Protein AF-A0A920WA97-F1 (afdb_monomer_lite)

Secondary structure (DSSP, 8-state):
-GGGGHHHHHHHTT--TTPPP---------S-S---PPP---GGGT--SSSTT-------TTS-GGGGSS--------SS-HHHHHHHHS-TTGGGGG-SSEEEEEESSSS---TT-EEEEEEEETTEEEEEEEE---

Structure (mmCIF, N/CA/C/O backbone):
data_AF-A0A920WA97-F1
#
_entry.id   AF-A0A920WA97-F1
#
loop_
_atom_site.group_PDB
_atom_site.id
_atom_site.type_symbol
_atom_site.label_atom_id
_atom_site.label_alt_id
_atom_site.label_comp_id
_atom_site.label_asym_id
_atom_site.label_entity_id
_atom_site.label_seq_id
_atom_site.pdbx_PDB_ins_code
_atom_site.Cartn_x
_atom_site.Cartn_y
_atom_site.Cartn_z
_atom_site.occupancy
_atom_site.B_iso_or_equiv
_atom_site.auth_seq_id
_atom_site.auth_comp_id
_atom_site.auth_asym_id
_atom_site.auth_atom_id
_atom_site.pdbx_PDB_model_num
ATOM 1 N N . MET A 1 1 ? 14.927 -10.179 -14.566 1.00 62.38 1 MET A N 1
ATOM 2 C CA . MET A 1 1 ? 15.121 -9.323 -15.757 1.00 62.38 1 MET A CA 1
ATOM 3 C C . MET A 1 1 ? 13.946 -9.607 -16.685 1.00 62.38 1 MET A C 1
ATOM 5 O O . MET A 1 1 ? 13.778 -10.762 -17.046 1.00 62.38 1 MET A O 1
ATOM 9 N N . HIS A 1 2 ? 13.065 -8.632 -16.932 1.00 76.12 2 HIS A N 1
ATOM 10 C CA . HIS A 1 2 ? 11.736 -8.883 -17.517 1.00 76.12 2 HIS A CA 1
ATOM 11 C C . HIS A 1 2 ? 11.738 -9.040 -19.048 1.00 76.12 2 HIS A C 1
ATOM 13 O O . HIS A 1 2 ? 10.795 -9.593 -19.595 1.00 76.12 2 HIS A O 1
ATOM 19 N N . LEU A 1 3 ? 12.811 -8.632 -19.740 1.00 81.56 3 LEU A N 1
ATOM 20 C CA . LEU A 1 3 ? 12.866 -8.649 -21.210 1.00 81.56 3 LEU A CA 1
ATOM 21 C C . LEU A 1 3 ? 12.783 -10.059 -21.814 1.00 81.56 3 LEU A C 1
ATOM 23 O O . LEU A 1 3 ? 12.346 -10.201 -22.943 1.00 81.56 3 LEU A O 1
ATOM 27 N N . GLY A 1 4 ? 13.128 -11.117 -21.068 1.00 87.25 4 GLY A N 1
ATOM 28 C CA . GLY A 1 4 ? 12.899 -12.502 -21.519 1.00 87.25 4 GLY A CA 1
ATOM 29 C C . GLY A 1 4 ? 11.416 -12.898 -21.601 1.00 87.25 4 GLY A C 1
ATOM 30 O O . GLY A 1 4 ? 11.100 -14.000 -22.037 1.00 87.25 4 GLY A O 1
ATOM 31 N N . LYS A 1 5 ? 10.527 -12.014 -21.142 1.00 90.44 5 LYS A N 1
ATOM 32 C CA . LYS A 1 5 ? 9.068 -12.124 -21.127 1.00 90.44 5 LYS A CA 1
ATOM 33 C C . LYS A 1 5 ? 8.411 -10.861 -21.695 1.00 90.44 5 LYS A C 1
ATOM 35 O O . LYS A 1 5 ? 7.278 -10.560 -21.338 1.00 90.44 5 LYS A O 1
ATOM 40 N N . SER A 1 6 ? 9.124 -10.112 -22.544 1.00 90.94 6 SER A N 1
ATOM 41 C CA . SER A 1 6 ? 8.651 -8.834 -23.092 1.00 90.94 6 SER A CA 1
ATOM 42 C C . SER A 1 6 ? 7.282 -8.952 -23.747 1.00 90.94 6 SER A C 1
ATOM 44 O O . SER A 1 6 ? 6.444 -8.096 -23.506 1.00 90.94 6 SER A O 1
ATOM 46 N N . ASP A 1 7 ? 7.041 -10.009 -24.519 1.00 91.94 7 ASP A N 1
ATOM 47 C CA . ASP A 1 7 ? 5.822 -10.144 -25.322 1.00 91.94 7 ASP A CA 1
ATOM 48 C C . ASP A 1 7 ? 4.607 -10.431 -24.429 1.00 91.94 7 ASP A C 1
ATOM 50 O O . ASP A 1 7 ? 3.598 -9.733 -24.511 1.00 91.94 7 ASP A O 1
ATOM 54 N N . ASP A 1 8 ? 4.751 -11.375 -23.489 1.00 92.44 8 ASP A N 1
ATOM 55 C CA . ASP A 1 8 ? 3.742 -11.688 -22.466 1.00 92.44 8 ASP A CA 1
ATOM 56 C C . ASP A 1 8 ? 3.393 -10.430 -21.639 1.00 92.44 8 ASP A C 1
ATOM 58 O O . ASP A 1 8 ? 2.231 -10.170 -21.328 1.00 92.44 8 ASP A O 1
ATOM 62 N N . ILE A 1 9 ? 4.403 -9.620 -21.296 1.00 91.25 9 ILE A N 1
ATOM 63 C CA . ILE A 1 9 ? 4.237 -8.378 -20.527 1.00 91.25 9 ILE A CA 1
ATOM 64 C C . ILE A 1 9 ? 3.616 -7.266 -21.379 1.00 91.25 9 ILE A C 1
ATOM 66 O O . ILE A 1 9 ? 2.772 -6.526 -20.879 1.00 91.25 9 ILE A O 1
ATOM 70 N N . ALA A 1 10 ? 4.000 -7.145 -22.651 1.00 91.88 10 ALA A N 1
ATOM 71 C CA . ALA A 1 10 ? 3.433 -6.161 -23.567 1.00 91.88 10 ALA A CA 1
ATOM 72 C C . ALA A 1 10 ? 1.939 -6.410 -23.753 1.00 91.88 10 ALA A C 1
ATOM 74 O O . ALA A 1 10 ? 1.146 -5.478 -23.650 1.00 91.88 10 ALA A O 1
ATOM 75 N N . GLN A 1 11 ? 1.561 -7.677 -23.943 1.00 92.38 11 GLN A N 1
ATOM 76 C CA . GLN A 1 11 ? 0.168 -8.088 -24.031 1.00 92.38 11 GLN A CA 1
ATOM 77 C C . GLN A 1 11 ? -0.587 -7.797 -22.730 1.00 92.38 11 GLN A C 1
ATOM 79 O O . GLN A 1 11 ? -1.681 -7.239 -22.776 1.00 92.38 11 GLN A O 1
ATOM 84 N N . LEU A 1 12 ? -0.005 -8.150 -21.580 1.00 92.81 12 LEU A N 1
ATOM 85 C CA . LEU A 1 12 ? -0.629 -7.945 -20.273 1.00 92.81 12 LEU A CA 1
ATOM 86 C C . LEU A 1 12 ? -0.878 -6.463 -19.964 1.00 92.81 12 LEU A C 1
ATOM 88 O O . LEU A 1 12 ? -1.930 -6.124 -19.434 1.00 92.81 12 LEU A O 1
ATOM 92 N N . LEU A 1 13 ? 0.088 -5.600 -20.281 1.00 89.62 13 LEU A N 1
ATOM 93 C CA . LEU A 1 13 ? 0.055 -4.169 -19.967 1.00 89.62 13 LEU A CA 1
ATOM 94 C C . LEU A 1 13 ? -0.469 -3.310 -21.130 1.00 89.62 13 LEU A C 1
ATOM 96 O O . LEU A 1 13 ? -0.388 -2.083 -21.061 1.00 89.62 13 LEU A O 1
ATOM 100 N N . GLY A 1 14 ? -0.928 -3.921 -22.226 1.00 91.50 14 GLY A N 1
ATOM 101 C CA . GLY A 1 14 ? -1.423 -3.207 -23.407 1.00 91.50 14 GLY A CA 1
ATOM 102 C C . GLY A 1 14 ? -0.391 -2.280 -24.061 1.00 91.50 14 GLY A C 1
ATOM 103 O O . GLY A 1 14 ? -0.763 -1.227 -24.580 1.00 91.50 14 GLY A O 1
ATOM 104 N N . ILE A 1 15 ? 0.899 -2.627 -24.006 1.00 92.12 15 ILE A N 1
ATOM 105 C CA . ILE A 1 15 ? 1.976 -1.839 -24.621 1.00 92.12 15 ILE A CA 1
ATOM 106 C C . ILE A 1 15 ? 1.866 -1.968 -26.153 1.00 92.12 15 ILE A C 1
ATOM 108 O O . ILE A 1 15 ? 1.867 -3.096 -26.650 1.00 92.12 15 ILE A O 1
ATOM 112 N N . PRO A 1 16 ? 1.789 -0.855 -26.911 1.00 89.94 16 PRO A N 1
ATOM 113 C CA . PRO A 1 16 ? 1.723 -0.895 -28.371 1.00 89.94 16 PRO A CA 1
ATOM 114 C C . PRO A 1 16 ? 2.965 -1.536 -28.997 1.00 89.94 16 PRO A C 1
ATOM 116 O O . PRO A 1 16 ? 4.069 -1.397 -28.468 1.00 89.94 16 PRO A O 1
ATOM 119 N N . GLU A 1 17 ? 2.806 -2.180 -30.155 1.00 90.25 17 GLU A N 1
ATOM 120 C CA . GLU A 1 17 ? 3.912 -2.843 -30.866 1.00 90.25 17 GLU A CA 1
ATOM 121 C C . GLU A 1 17 ? 5.031 -1.869 -31.266 1.00 90.25 17 GLU A C 1
ATOM 123 O O . GLU A 1 17 ? 6.193 -2.260 -31.378 1.00 90.25 17 GLU A O 1
ATOM 128 N N . GLU A 1 18 ? 4.711 -0.584 -31.444 1.00 91.81 18 GLU A N 1
ATOM 129 C CA . GLU A 1 18 ? 5.680 0.456 -31.796 1.00 91.81 18 GLU A CA 1
ATOM 130 C C . GLU A 1 18 ? 6.573 0.875 -30.616 1.00 91.81 18 GLU A C 1
ATOM 132 O O . GLU A 1 18 ? 7.515 1.656 -30.792 1.00 91.81 18 GLU A O 1
ATOM 137 N N . ILE A 1 19 ? 6.282 0.389 -29.406 1.00 90.19 19 ILE A N 1
ATOM 138 C CA . ILE A 1 19 ? 6.989 0.752 -28.183 1.00 90.19 19 ILE A CA 1
ATOM 139 C C . ILE A 1 19 ? 7.960 -0.353 -27.768 1.00 90.19 19 ILE A C 1
ATOM 141 O O . ILE A 1 19 ? 7.584 -1.458 -27.384 1.00 90.19 19 ILE A O 1
ATOM 145 N N . THR A 1 20 ? 9.243 -0.000 -27.727 1.00 90.75 20 THR A N 1
ATOM 146 C CA . THR A 1 20 ? 10.299 -0.899 -27.254 1.00 90.75 20 THR A CA 1
ATOM 147 C C . THR A 1 20 ? 10.447 -0.830 -25.737 1.00 90.75 20 THR A C 1
ATOM 149 O O . THR A 1 20 ? 10.803 0.209 -25.176 1.00 90.75 20 THR A O 1
ATOM 152 N N . GLN A 1 21 ? 10.264 -1.967 -25.066 1.00 90.88 21 GLN A N 1
ATOM 153 C CA . GLN A 1 21 ? 10.604 -2.116 -23.651 1.00 90.88 21 GLN A CA 1
ATOM 154 C C . GLN A 1 21 ? 12.127 -2.072 -23.462 1.00 90.88 21 GLN A C 1
ATOM 156 O O . GLN A 1 21 ? 12.867 -2.831 -24.087 1.00 90.88 21 GLN A O 1
ATOM 161 N N . ILE A 1 22 ? 12.604 -1.195 -22.576 1.00 88.38 22 ILE A N 1
ATOM 162 C CA . ILE A 1 22 ? 14.028 -1.055 -22.248 1.00 88.38 22 ILE A CA 1
ATOM 163 C C . ILE A 1 22 ? 14.242 -1.046 -20.734 1.00 88.38 22 ILE A C 1
ATOM 165 O O . ILE A 1 22 ? 13.375 -0.641 -19.963 1.00 88.38 22 ILE A O 1
ATOM 169 N N . VAL A 1 23 ? 15.438 -1.450 -20.304 1.00 82.56 23 VAL A N 1
ATOM 170 C CA . VAL A 1 23 ? 15.913 -1.256 -18.928 1.00 82.56 23 VAL A CA 1
ATOM 171 C C . VAL A 1 23 ? 17.109 -0.319 -18.969 1.00 82.56 23 VAL A C 1
ATOM 173 O O . VAL A 1 23 ? 18.108 -0.610 -19.624 1.00 82.56 23 VAL A O 1
ATOM 176 N N . LEU A 1 24 ? 17.020 0.792 -18.241 1.00 81.62 24 LEU A N 1
ATOM 177 C CA . LEU A 1 24 ? 18.141 1.698 -18.029 1.00 81.62 24 LEU A CA 1
ATOM 178 C C . LEU A 1 24 ? 18.757 1.395 -16.665 1.00 81.62 24 LEU A C 1
ATOM 180 O O . LEU A 1 24 ? 18.143 1.636 -15.628 1.00 81.62 24 LEU A O 1
ATOM 184 N N . LEU A 1 25 ? 19.972 0.852 -16.670 1.00 83.56 25 LEU A N 1
ATOM 185 C CA . LEU A 1 25 ? 20.766 0.686 -15.458 1.00 83.56 25 LEU A CA 1
ATOM 186 C C . LEU A 1 25 ? 21.636 1.934 -15.293 1.00 83.56 25 LEU A C 1
ATOM 188 O O . LEU A 1 25 ? 22.486 2.183 -16.153 1.00 83.56 25 LEU A O 1
ATOM 192 N N . PRO A 1 26 ? 21.434 2.744 -14.240 1.00 75.94 26 PRO A N 1
ATOM 193 C CA . PRO A 1 26 ? 22.248 3.928 -14.040 1.00 75.94 26 PRO A CA 1
ATOM 194 C C . PRO A 1 26 ? 23.672 3.495 -13.690 1.00 75.94 26 PRO A C 1
ATOM 196 O O . PRO A 1 26 ? 23.932 2.956 -12.617 1.00 75.94 26 PRO A O 1
ATOM 199 N N . VAL A 1 27 ? 24.600 3.741 -14.610 1.00 78.62 27 VAL A N 1
ATOM 200 C CA . VAL A 1 27 ? 26.036 3.603 -14.376 1.00 78.62 27 VAL A CA 1
ATOM 201 C C . VAL A 1 27 ? 26.638 4.985 -14.547 1.00 78.62 27 VAL A C 1
ATOM 203 O O . VAL A 1 27 ? 26.564 5.570 -15.626 1.00 78.62 27 VAL A O 1
ATOM 206 N N . ALA A 1 28 ? 27.211 5.521 -13.476 1.00 77.62 28 ALA A N 1
ATOM 207 C CA . ALA A 1 28 ? 27.881 6.809 -13.509 1.00 77.62 28 ALA A CA 1
ATOM 208 C C . ALA A 1 28 ? 29.287 6.683 -12.923 1.00 77.62 28 ALA A C 1
ATOM 210 O O . ALA A 1 28 ? 29.481 6.103 -11.857 1.00 77.62 28 ALA A O 1
ATOM 211 N N . TRP A 1 29 ? 30.254 7.267 -13.626 1.00 77.62 29 TRP A N 1
ATOM 212 C CA . TRP A 1 29 ? 31.573 7.602 -13.105 1.00 77.62 29 TRP A CA 1
ATOM 213 C C . TRP A 1 29 ? 31.759 9.101 -13.299 1.00 77.62 29 TRP A C 1
ATOM 215 O O . TRP A 1 29 ? 31.700 9.596 -14.428 1.00 77.62 29 TRP A O 1
ATOM 225 N N . THR A 1 30 ? 31.935 9.835 -12.208 1.00 84.31 30 THR A N 1
ATOM 226 C CA . THR A 1 30 ? 31.952 11.295 -12.238 1.00 84.31 30 THR A CA 1
ATOM 227 C C . THR A 1 30 ? 33.390 11.802 -12.170 1.00 84.31 30 THR A C 1
ATOM 229 O O . THR A 1 30 ? 34.248 11.206 -11.524 1.00 84.31 30 THR A O 1
ATOM 232 N N . LYS A 1 31 ? 33.687 12.885 -12.898 1.00 82.69 31 LYS A N 1
ATOM 233 C CA . LYS A 1 31 ? 35.018 13.525 -12.910 1.00 82.69 31 LYS A CA 1
ATOM 234 C C . LYS A 1 31 ? 35.085 14.804 -12.062 1.00 82.69 31 LYS A C 1
ATOM 236 O O . LYS A 1 31 ? 36.155 15.386 -11.949 1.00 82.69 31 LYS A O 1
ATOM 241 N N . GLY A 1 32 ? 33.957 15.232 -11.497 1.00 85.25 32 GLY A N 1
ATOM 242 C CA . GLY A 1 32 ? 33.786 16.447 -10.700 1.00 85.25 32 GLY A CA 1
ATOM 243 C C . GLY A 1 32 ? 32.465 16.398 -9.926 1.00 85.25 32 GLY A C 1
ATOM 244 O O . GLY A 1 32 ? 31.764 15.381 -9.980 1.00 85.25 32 GLY A O 1
ATOM 245 N N . ASP A 1 33 ? 32.141 17.477 -9.217 1.00 86.94 33 ASP A N 1
ATOM 246 C CA . ASP A 1 33 ? 31.055 17.566 -8.229 1.00 86.94 33 ASP A CA 1
ATOM 247 C C . ASP A 1 33 ? 29.985 18.637 -8.529 1.00 86.94 33 ASP A C 1
ATOM 249 O O . ASP A 1 33 ? 29.009 18.763 -7.791 1.00 86.94 33 ASP A O 1
ATOM 253 N N . GLU A 1 34 ? 30.095 19.351 -9.650 1.00 86.44 34 GLU A N 1
ATOM 254 C CA . GLU A 1 34 ? 29.135 20.379 -10.078 1.00 86.44 34 GLU A CA 1
ATOM 255 C C . GLU A 1 34 ? 27.867 19.787 -10.728 1.00 86.44 34 GLU A C 1
ATOM 257 O O . GLU A 1 34 ? 27.565 20.015 -11.902 1.00 86.44 34 GLU A O 1
ATOM 262 N N . PHE A 1 35 ? 27.097 18.994 -9.982 1.00 84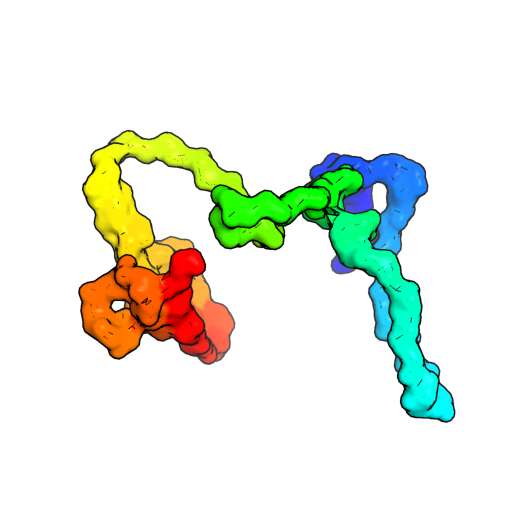.19 35 PHE A N 1
ATOM 263 C CA . PHE A 1 35 ? 25.827 18.459 -10.480 1.00 84.19 35 PHE A CA 1
ATOM 264 C C . PHE A 1 35 ? 24.716 19.504 -10.431 1.00 84.19 35 PHE A C 1
ATOM 266 O O . PHE A 1 35 ? 24.508 20.180 -9.426 1.00 84.19 35 PHE A O 1
ATOM 273 N N . GLN A 1 36 ? 23.934 19.565 -11.506 1.00 83.50 36 GLN A N 1
ATOM 274 C CA . GLN A 1 36 ? 22.705 20.345 -11.571 1.00 83.50 36 GLN A CA 1
ATOM 275 C C . GLN A 1 36 ? 21.515 19.421 -11.812 1.00 83.50 36 GLN A C 1
ATOM 277 O O . GLN A 1 36 ? 21.627 18.377 -12.461 1.00 83.50 36 GLN A O 1
ATOM 282 N N . LEU A 1 37 ? 20.355 19.810 -11.287 1.00 83.56 37 LEU A N 1
ATOM 283 C CA . LEU A 1 37 ? 19.112 19.096 -11.540 1.00 83.56 37 LEU A CA 1
ATOM 284 C C . LEU A 1 37 ? 18.747 19.220 -13.022 1.00 83.56 37 LEU A C 1
ATOM 286 O O . LEU A 1 37 ? 18.586 20.319 -13.546 1.00 83.56 37 LEU A O 1
ATOM 290 N N . ALA A 1 38 ? 18.591 18.080 -13.693 1.00 83.56 38 ALA A N 1
ATOM 291 C CA . ALA A 1 38 ? 18.044 18.056 -15.041 1.00 83.56 38 ALA A CA 1
ATOM 292 C C . ALA A 1 38 ? 16.575 18.499 -15.014 1.00 83.56 38 ALA A C 1
ATOM 294 O O . ALA A 1 38 ? 15.816 18.084 -14.135 1.00 83.56 38 ALA A O 1
ATOM 295 N N . SER A 1 39 ? 16.163 19.288 -16.008 1.00 85.81 39 SER A N 1
ATOM 296 C CA . SER A 1 39 ? 14.742 19.530 -16.256 1.00 85.81 39 SER A CA 1
ATOM 297 C C . SER A 1 39 ? 14.066 18.197 -16.587 1.00 85.81 39 SER A C 1
ATOM 299 O O . SER A 1 39 ? 14.500 17.484 -17.494 1.00 85.81 39 SER A O 1
ATOM 301 N N . ARG A 1 40 ? 13.042 17.827 -15.814 1.00 83.38 40 ARG A N 1
ATOM 302 C CA . ARG A 1 40 ? 12.272 16.592 -16.000 1.00 83.38 40 ARG A CA 1
ATOM 303 C C . ARG A 1 40 ? 10.811 16.943 -16.212 1.00 83.38 40 ARG A C 1
ATOM 305 O O . ARG A 1 40 ? 10.292 17.852 -15.569 1.00 83.38 40 ARG A O 1
ATOM 312 N N . ARG A 1 41 ? 10.148 16.182 -17.081 1.00 81.56 41 ARG A N 1
ATOM 313 C CA . ARG A 1 41 ? 8.688 16.212 -17.182 1.00 81.56 41 ARG A CA 1
ATOM 314 C C . ARG A 1 41 ? 8.077 15.735 -15.856 1.00 81.56 41 ARG A C 1
ATOM 316 O O . ARG A 1 41 ? 8.681 14.874 -15.206 1.00 81.56 41 ARG A O 1
ATOM 323 N N . PRO A 1 42 ? 6.913 16.267 -15.449 1.00 78.25 42 PRO A N 1
ATOM 324 C CA . PRO A 1 42 ? 6.175 15.745 -14.307 1.00 78.25 42 PRO A CA 1
ATOM 325 C C . PRO A 1 42 ? 5.966 14.234 -14.438 1.00 78.25 42 PRO A C 1
ATOM 327 O O . PRO A 1 42 ? 5.648 13.736 -15.516 1.00 78.25 42 PRO A O 1
ATOM 330 N N . VAL A 1 43 ? 6.140 13.501 -13.335 1.00 72.94 43 VAL A N 1
ATOM 331 C CA . VAL A 1 43 ? 6.026 12.029 -13.308 1.00 72.94 43 VAL A CA 1
ATOM 332 C C . VAL A 1 43 ? 4.658 11.567 -13.805 1.00 72.94 43 VAL A C 1
ATOM 334 O O . VAL A 1 43 ? 4.581 10.571 -14.522 1.00 72.94 43 VAL A O 1
ATOM 337 N N . SER A 1 44 ? 3.605 12.323 -13.486 1.00 69.00 44 SER A N 1
ATOM 338 C CA . SER A 1 44 ? 2.240 12.077 -13.950 1.00 69.00 44 SER A CA 1
ATOM 339 C C . SER A 1 44 ? 2.126 12.027 -15.474 1.00 69.00 44 SER A C 1
ATOM 341 O O . SER A 1 44 ? 1.309 11.281 -15.983 1.00 69.00 44 SER A O 1
ATOM 343 N N . GLU A 1 45 ? 2.960 12.741 -16.229 1.00 73.38 45 GLU A N 1
ATOM 344 C CA . GLU A 1 45 ? 2.882 12.732 -17.695 1.00 73.38 45 GLU A CA 1
ATOM 345 C C . GLU A 1 45 ? 3.596 11.549 -18.366 1.00 73.38 45 GLU A C 1
ATOM 347 O O . GLU A 1 45 ? 3.483 11.369 -19.581 1.00 73.38 45 GLU A O 1
ATOM 352 N N . ILE A 1 46 ? 4.422 10.814 -17.617 1.00 77.06 46 ILE A N 1
ATOM 353 C CA . ILE A 1 46 ? 5.346 9.805 -18.167 1.00 77.06 46 ILE A CA 1
ATOM 354 C C . ILE A 1 46 ? 5.271 8.457 -17.448 1.00 77.06 46 ILE A C 1
ATOM 356 O O . ILE A 1 46 ? 5.991 7.532 -17.815 1.00 77.06 46 ILE A O 1
ATOM 360 N N . THR A 1 47 ? 4.432 8.351 -16.419 1.00 78.81 47 THR A N 1
ATOM 361 C CA . THR A 1 47 ? 4.206 7.125 -15.653 1.00 78.81 47 THR A CA 1
ATOM 362 C C . THR A 1 47 ? 2.786 6.650 -15.882 1.00 78.81 47 THR A C 1
ATOM 364 O O . THR A 1 47 ? 1.834 7.415 -15.719 1.00 78.81 47 THR A O 1
ATOM 367 N N . TRP A 1 48 ? 2.663 5.374 -16.226 1.00 73.88 48 TRP A N 1
ATOM 368 C CA . TRP A 1 48 ? 1.386 4.694 -16.380 1.00 73.88 48 TRP A CA 1
ATOM 369 C C . TRP A 1 48 ? 1.255 3.606 -15.320 1.00 73.88 48 TRP A C 1
ATOM 371 O O . TRP A 1 48 ? 2.255 2.998 -14.930 1.00 73.88 48 TRP A O 1
ATOM 381 N N . VAL A 1 49 ? 0.035 3.395 -14.835 1.00 79.00 49 VAL A N 1
ATOM 382 C CA . VAL A 1 49 ? -0.276 2.401 -13.798 1.00 79.00 49 VAL A CA 1
ATOM 383 C C . VAL A 1 49 ? -1.148 1.321 -14.422 1.00 79.00 49 VAL A C 1
ATOM 385 O O . VAL A 1 49 ? -2.101 1.652 -15.119 1.00 79.00 49 VAL A O 1
ATOM 388 N N . ASP A 1 50 ? -0.802 0.056 -14.180 1.00 80.62 50 ASP A N 1
ATOM 389 C CA . ASP A 1 50 ? -1.454 -1.175 -14.665 1.00 80.62 50 ASP A CA 1
ATOM 390 C C . ASP A 1 50 ? -1.494 -1.382 -16.188 1.00 80.62 50 ASP A C 1
ATOM 392 O O . ASP A 1 50 ? -1.274 -2.499 -16.647 1.00 80.62 50 ASP A O 1
ATOM 396 N N . ASN A 1 51 ? -1.712 -0.334 -16.985 1.00 81.56 51 ASN A N 1
ATOM 397 C CA . ASN A 1 51 ? -1.768 -0.406 -18.441 1.00 81.56 51 ASN A CA 1
ATOM 398 C C . ASN A 1 51 ? -1.087 0.802 -19.097 1.00 81.56 51 ASN A C 1
ATOM 400 O O . ASN A 1 51 ? -1.150 1.926 -18.596 1.00 81.56 51 ASN A O 1
ATOM 404 N N . TRP A 1 52 ? -0.474 0.590 -20.259 1.00 81.81 52 TRP A N 1
ATOM 405 C CA . TRP A 1 52 ? 0.115 1.648 -21.073 1.00 81.81 52 TRP A CA 1
ATOM 406 C C . TRP A 1 52 ? -0.898 2.759 -21.376 1.00 81.81 52 TRP A C 1
ATOM 408 O O . TRP A 1 52 ? -2.061 2.494 -21.686 1.00 81.81 52 TRP A O 1
ATOM 418 N N . GLY A 1 53 ? -0.451 4.015 -21.292 1.00 75.19 53 GLY A N 1
ATOM 419 C CA . GLY A 1 53 ? -1.285 5.185 -21.575 1.00 75.19 53 GLY A CA 1
ATOM 420 C C . GLY A 1 53 ? -2.296 5.530 -20.478 1.00 75.19 53 GLY A C 1
ATOM 421 O O . GLY A 1 53 ? -2.934 6.578 -20.568 1.00 75.19 53 GLY A O 1
ATOM 422 N N . TYR A 1 54 ? -2.433 4.704 -19.434 1.00 69.06 54 TYR A N 1
ATOM 423 C CA . TYR A 1 54 ? -3.341 4.977 -18.325 1.00 69.06 54 TYR A CA 1
ATOM 424 C C . TYR A 1 54 ? -2.661 5.850 -17.263 1.00 69.06 54 TYR A C 1
ATOM 426 O O . TYR A 1 54 ? -1.861 5.389 -16.446 1.00 69.06 54 TYR A O 1
ATOM 434 N N . THR A 1 55 ? -2.984 7.142 -17.302 1.00 58.91 55 THR A N 1
ATOM 435 C CA . THR A 1 55 ? -2.515 8.164 -16.361 1.00 58.91 55 THR A CA 1
ATOM 436 C C . THR A 1 55 ? -3.696 8.673 -15.530 1.00 58.91 55 THR A C 1
ATOM 438 O O . THR A 1 55 ? -4.704 9.103 -16.088 1.00 58.91 55 THR A O 1
ATOM 441 N N . LYS A 1 56 ? -3.576 8.705 -14.196 1.00 50.34 56 LYS A N 1
ATOM 442 C CA . LYS A 1 56 ? -4.539 9.423 -13.340 1.00 50.34 56 LYS A CA 1
ATOM 443 C C . LYS A 1 56 ? -4.252 10.932 -13.408 1.00 50.34 56 LYS A C 1
ATOM 445 O O . LYS A 1 56 ? -3.209 11.375 -12.935 1.00 50.34 56 LYS A O 1
ATOM 450 N N . GLN A 1 57 ? -5.151 11.708 -14.025 1.00 42.53 57 GLN A N 1
ATOM 451 C CA . GLN A 1 57 ? -4.931 13.128 -14.363 1.00 42.53 57 GLN A CA 1
ATOM 452 C C . GLN A 1 57 ? -5.674 14.148 -13.460 1.00 42.53 57 GLN A C 1
ATOM 454 O O . GLN A 1 57 ? -5.423 15.340 -13.603 1.00 42.53 57 GLN A O 1
ATOM 459 N N . TYR A 1 58 ? -6.526 13.746 -12.503 1.00 41.03 58 TYR A N 1
ATOM 460 C CA . TYR A 1 58 ? -7.244 14.688 -11.619 1.00 41.03 58 TYR A CA 1
ATOM 461 C C . TYR A 1 58 ? -7.155 14.338 -10.126 1.00 41.03 58 TYR A C 1
ATOM 463 O O . TYR A 1 58 ? -7.276 13.179 -9.737 1.00 41.03 58 TYR A O 1
ATOM 471 N N . GLN A 1 59 ? -6.956 15.387 -9.321 1.00 44.41 59 GLN A N 1
ATOM 472 C CA . GLN A 1 59 ? -6.916 15.423 -7.860 1.00 44.41 59 GLN A CA 1
ATOM 473 C C . GLN A 1 59 ? -8.087 16.324 -7.424 1.00 44.41 59 GLN A C 1
ATOM 475 O O . GLN A 1 59 ? -7.964 17.545 -7.430 1.00 44.41 59 GLN A O 1
ATOM 480 N N . ASP A 1 60 ? -9.257 15.733 -7.191 1.00 41.69 60 ASP A N 1
ATOM 481 C CA . ASP A 1 60 ? -10.473 16.439 -6.764 1.00 41.69 60 ASP A CA 1
ATOM 482 C C . ASP A 1 60 ? -10.520 16.462 -5.221 1.00 41.69 60 ASP A C 1
ATOM 484 O O . ASP A 1 60 ? -10.327 15.417 -4.593 1.00 41.69 60 ASP A O 1
ATOM 488 N N . GLU A 1 61 ? -10.740 17.629 -4.594 1.00 44.94 61 GLU A N 1
ATOM 489 C CA . GLU A 1 61 ? -10.669 17.838 -3.124 1.00 44.94 61 GLU A CA 1
ATOM 490 C C . GLU A 1 61 ? -11.776 17.099 -2.332 1.00 44.94 61 GLU A C 1
ATOM 492 O O . GLU A 1 61 ? -11.813 17.158 -1.103 1.00 44.94 61 GLU A O 1
ATOM 497 N N . HIS A 1 62 ? -12.656 16.361 -3.017 1.00 46.78 62 HIS A N 1
ATOM 498 C CA . HIS A 1 62 ? -13.769 15.603 -2.435 1.00 46.78 62 HIS A CA 1
ATOM 499 C C . HIS A 1 62 ? -13.581 14.073 -2.424 1.00 46.78 62 HIS A C 1
ATOM 501 O O . HIS A 1 62 ? -14.509 13.358 -2.044 1.00 46.78 62 HIS A O 1
ATOM 507 N N . LEU A 1 63 ? -12.409 13.563 -2.817 1.00 44.75 63 LEU A N 1
ATOM 508 C CA . LEU A 1 63 ? -12.116 12.126 -2.916 1.00 44.75 63 LEU A CA 1
ATOM 509 C C . LEU A 1 63 ? -11.131 11.650 -1.827 1.00 44.75 63 LEU A C 1
ATOM 511 O O . LEU A 1 63 ? -10.224 12.379 -1.422 1.00 44.75 63 LEU A O 1
ATOM 515 N N . SER A 1 64 ? -11.316 10.422 -1.337 1.00 47.09 64 SER A N 1
ATOM 516 C CA . SER A 1 64 ? -10.561 9.815 -0.228 1.00 47.09 64 SER A CA 1
ATOM 517 C C . SER A 1 64 ? -9.151 9.351 -0.637 1.00 47.09 64 SER A C 1
ATOM 519 O O . SER A 1 64 ? -8.866 9.099 -1.805 1.00 47.09 64 SER A O 1
ATOM 521 N N . LEU A 1 65 ? -8.247 9.181 0.336 1.00 41.72 65 LEU A N 1
ATOM 522 C CA . LEU A 1 65 ? -6.830 8.819 0.130 1.00 41.72 65 LEU A CA 1
ATOM 523 C C . LEU A 1 65 ? -6.576 7.494 -0.636 1.00 41.72 65 LEU A C 1
ATOM 525 O O . LEU A 1 65 ? -5.505 7.351 -1.226 1.00 41.72 65 LEU A O 1
ATOM 529 N N . LEU A 1 66 ? -7.538 6.560 -0.705 1.00 47.41 66 LEU A N 1
ATOM 530 C CA . LEU A 1 66 ? -7.477 5.364 -1.575 1.00 47.41 66 LEU A CA 1
ATOM 531 C C . LEU A 1 66 ? -7.436 5.722 -3.070 1.00 47.41 66 LEU A C 1
ATOM 533 O O . LEU A 1 66 ? -6.939 4.956 -3.896 1.00 47.41 66 LEU A O 1
ATOM 537 N N . GLU A 1 67 ? -7.931 6.900 -3.434 1.00 38.75 67 GLU A N 1
ATOM 538 C CA . GLU A 1 67 ? -8.126 7.280 -4.829 1.00 38.75 67 GLU A CA 1
ATOM 539 C C . GLU A 1 67 ? -6.851 7.873 -5.461 1.00 38.75 67 GLU A C 1
ATOM 541 O O . GLU A 1 67 ? -6.748 7.929 -6.692 1.00 38.75 67 GLU A O 1
ATOM 546 N N . GLN A 1 68 ? -5.823 8.198 -4.656 1.00 43.94 68 GLN A N 1
ATOM 547 C CA . GLN A 1 68 ? -4.642 8.971 -5.083 1.00 43.94 68 GLN A CA 1
ATOM 548 C C . GLN A 1 68 ? -3.291 8.202 -5.193 1.00 43.94 68 GLN A C 1
ATOM 550 O O . GLN A 1 68 ? -2.270 8.848 -5.422 1.00 43.94 68 GLN A O 1
ATOM 555 N N . MET A 1 69 ? -3.218 6.858 -5.108 1.00 40.06 69 MET A N 1
ATOM 556 C CA . MET A 1 69 ? -1.950 6.076 -5.243 1.00 40.06 69 MET A CA 1
ATOM 557 C C . MET A 1 69 ? -2.128 4.705 -5.955 1.00 40.06 69 MET A C 1
ATOM 559 O O . MET A 1 69 ? -3.276 4.343 -6.224 1.00 40.06 69 MET A O 1
ATOM 563 N N . PRO A 1 70 ? -1.050 3.945 -6.306 1.00 46.53 70 PRO A N 1
ATOM 564 C CA . PRO A 1 70 ? -1.178 2.569 -6.796 1.00 46.53 70 PRO A CA 1
ATOM 565 C C . PRO A 1 70 ? -1.873 1.736 -5.724 1.00 46.53 70 PRO A C 1
ATOM 567 O O . PRO A 1 70 ? -1.321 1.487 -4.653 1.00 46.53 70 PRO A O 1
ATOM 570 N N . GLY A 1 71 ? -3.113 1.373 -6.002 1.00 47.22 71 GLY A N 1
ATOM 571 C CA . GLY A 1 71 ? -3.987 0.659 -5.096 1.00 47.22 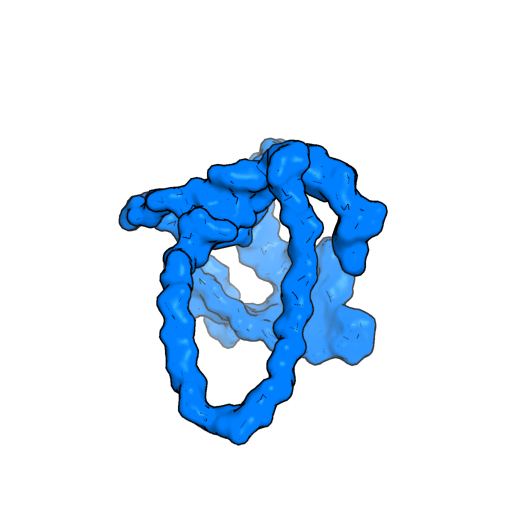71 GLY A CA 1
ATOM 572 C C . GLY A 1 71 ? -4.768 -0.351 -5.909 1.00 47.22 71 GLY A C 1
ATOM 573 O O . GLY A 1 71 ? -5.186 -0.060 -7.027 1.00 47.22 71 GLY A O 1
ATOM 574 N N . VAL A 1 72 ? -4.929 -1.545 -5.357 1.00 49.28 72 VAL A N 1
ATOM 575 C CA . VAL A 1 72 ? -5.849 -2.541 -5.894 1.00 49.28 72 VAL A CA 1
ATOM 576 C C . VAL A 1 72 ? -7.148 -2.433 -5.106 1.00 49.28 72 VAL A C 1
ATOM 578 O O . VAL A 1 72 ? -7.126 -2.449 -3.876 1.00 49.28 72 VAL A O 1
ATOM 581 N N . THR A 1 73 ? -8.270 -2.321 -5.810 1.00 55.78 73 THR A N 1
ATOM 582 C CA . THR A 1 73 ? -9.602 -2.448 -5.213 1.00 55.78 73 THR A CA 1
ATOM 583 C C . THR A 1 73 ? -10.148 -3.821 -5.569 1.00 55.78 73 THR A C 1
ATOM 585 O O . THR A 1 73 ? -10.126 -4.220 -6.733 1.00 55.78 73 THR A O 1
ATOM 588 N N . VAL A 1 74 ? -10.627 -4.548 -4.562 1.00 61.66 74 VAL A N 1
ATOM 589 C CA . VAL A 1 74 ? -11.336 -5.818 -4.728 1.00 61.66 74 VAL A CA 1
ATOM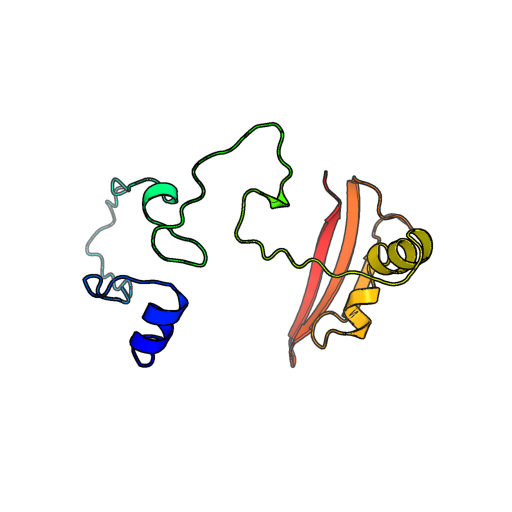 590 C C . VAL A 1 74 ? -12.678 -5.681 -4.028 1.00 61.66 74 VAL A C 1
ATOM 592 O O . VAL A 1 74 ? -12.727 -5.302 -2.861 1.00 61.66 74 VAL A O 1
ATOM 595 N N . GLU A 1 75 ? -13.752 -6.004 -4.738 1.00 75.56 75 GLU A N 1
ATOM 596 C CA . GLU A 1 75 ? -15.107 -6.052 -4.197 1.00 75.56 75 GLU A CA 1
ATOM 597 C C . GLU A 1 75 ? -15.583 -7.505 -4.176 1.00 75.56 75 GLU A C 1
ATOM 599 O O . GLU A 1 75 ? -15.348 -8.264 -5.120 1.00 75.56 75 GLU A O 1
ATOM 604 N N . VAL A 1 76 ? -16.221 -7.908 -3.078 1.00 81.19 76 VAL A N 1
ATOM 605 C CA . VAL A 1 76 ? -16.778 -9.251 -2.917 1.00 81.19 76 VAL A CA 1
ATOM 606 C C . VAL A 1 76 ? -18.070 -9.180 -2.114 1.00 81.19 76 VAL A C 1
ATOM 608 O O . VAL A 1 76 ? -18.124 -8.540 -1.065 1.00 81.19 76 VAL A O 1
ATOM 611 N N . ASP A 1 77 ? -19.103 -9.866 -2.595 1.00 87.69 77 ASP A N 1
ATOM 612 C CA . ASP A 1 77 ? -20.350 -10.024 -1.855 1.00 87.69 77 ASP A CA 1
ATOM 613 C C . ASP A 1 77 ? -20.164 -11.043 -0.726 1.00 87.69 77 ASP A C 1
ATOM 615 O O . ASP A 1 77 ? -19.748 -12.184 -0.949 1.00 87.69 77 ASP A O 1
ATOM 619 N N . ILE A 1 78 ? -20.501 -10.642 0.500 1.00 90.12 78 ILE A N 1
ATOM 620 C CA . ILE A 1 78 ? -20.409 -11.490 1.691 1.00 90.12 78 ILE A CA 1
ATOM 621 C C . ILE A 1 78 ? -21.819 -11.744 2.214 1.00 90.12 78 ILE A C 1
ATOM 623 O O . ILE A 1 78 ? -22.534 -10.820 2.593 1.00 90.12 78 ILE A O 1
ATOM 627 N N . GLN A 1 79 ? -22.217 -13.014 2.287 1.00 94.56 79 GLN A N 1
ATOM 628 C CA . GLN A 1 79 ? -23.504 -13.413 2.855 1.00 94.56 79 GLN A CA 1
ATOM 629 C C . GLN A 1 79 ? -23.448 -13.432 4.398 1.00 94.56 79 GLN A C 1
ATOM 631 O O . GLN A 1 79 ? -23.531 -14.489 5.023 1.00 94.56 79 GLN A O 1
ATOM 636 N N . ALA A 1 80 ? -23.282 -12.260 5.010 1.00 93.56 80 ALA A N 1
ATOM 637 C CA . ALA A 1 80 ? -23.256 -12.048 6.460 1.00 93.56 80 ALA A CA 1
ATOM 638 C C . ALA A 1 80 ? -23.868 -10.682 6.816 1.00 93.56 80 ALA A C 1
ATOM 640 O O . ALA A 1 80 ? -24.065 -9.844 5.935 1.00 93.56 80 ALA A O 1
ATOM 641 N N . SER A 1 81 ? -24.184 -10.445 8.093 1.00 96.06 81 SER A N 1
ATOM 642 C CA . SER A 1 81 ? -24.595 -9.103 8.524 1.00 96.06 81 SER A CA 1
ATOM 643 C C . SER A 1 81 ? -23.408 -8.13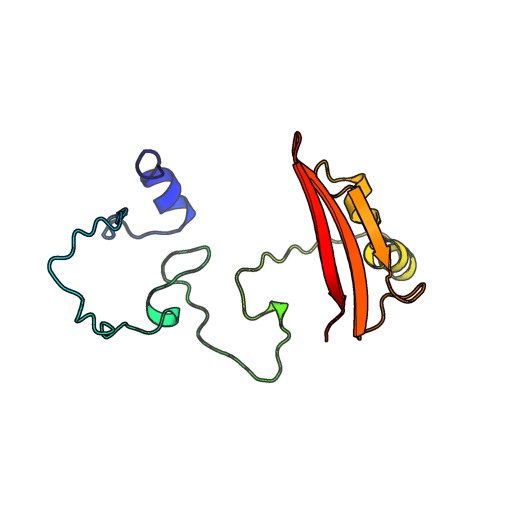8 8.567 1.00 96.06 81 SER A C 1
ATOM 645 O O . SER A 1 81 ? -22.261 -8.542 8.764 1.00 96.06 81 SER A O 1
ATOM 647 N N . ASP A 1 82 ? -23.702 -6.846 8.449 1.00 91.38 82 ASP A N 1
ATOM 648 C CA . ASP A 1 82 ? -22.743 -5.754 8.632 1.00 91.38 82 ASP A CA 1
ATOM 649 C C . ASP A 1 82 ? -21.987 -5.859 9.965 1.00 91.38 82 ASP A C 1
ATOM 651 O O . ASP A 1 82 ? -20.769 -5.716 9.990 1.00 91.38 82 ASP A O 1
ATOM 655 N N . HIS A 1 83 ? -22.677 -6.203 11.054 1.00 91.88 83 HIS A N 1
ATOM 656 C CA . HIS A 1 83 ? -22.066 -6.397 12.368 1.00 91.88 83 HIS A CA 1
ATOM 657 C C . HIS A 1 83 ? -21.025 -7.526 12.376 1.00 91.88 83 HIS A C 1
ATOM 659 O O . HIS A 1 83 ? -19.935 -7.356 12.915 1.00 91.88 83 HIS A O 1
ATOM 665 N N . GLN A 1 84 ? -21.335 -8.671 11.757 1.00 93.00 84 GLN A N 1
ATOM 666 C CA . GLN A 1 84 ? -20.403 -9.803 11.682 1.00 93.00 84 GLN A CA 1
ATOM 667 C C . GLN A 1 84 ? -19.178 -9.470 10.828 1.00 93.00 84 GLN A C 1
ATOM 669 O O . GLN A 1 84 ? -18.062 -9.870 11.156 1.00 93.00 84 GLN A O 1
ATOM 674 N N . VAL A 1 85 ? -19.379 -8.732 9.733 1.00 91.81 85 VAL A N 1
ATOM 675 C CA . VAL A 1 85 ? -18.273 -8.256 8.896 1.00 91.81 85 VAL A CA 1
ATOM 676 C C . VAL A 1 85 ? -17.418 -7.258 9.676 1.00 91.81 85 VAL A C 1
ATOM 678 O O . VAL A 1 85 ? -16.196 -7.395 9.692 1.00 91.81 85 VAL A O 1
ATOM 681 N N . TRP A 1 86 ? -18.043 -6.301 10.368 1.00 88.00 86 TRP A N 1
ATOM 682 C CA . TRP A 1 86 ? -17.356 -5.268 11.140 1.00 88.00 86 TRP A CA 1
ATOM 683 C C . TRP A 1 86 ? -16.473 -5.845 12.248 1.00 88.00 86 TRP A C 1
ATOM 685 O O . TRP A 1 86 ? -15.319 -5.436 12.372 1.00 88.00 86 TRP A O 1
ATOM 695 N N . GLU A 1 87 ? -16.961 -6.831 13.007 1.00 89.62 87 GLU A N 1
ATOM 696 C CA . GLU A 1 87 ? -16.166 -7.523 14.036 1.00 89.62 87 GLU A CA 1
ATOM 697 C C . GLU A 1 87 ? -14.868 -8.123 13.474 1.00 89.62 87 GLU A C 1
ATOM 699 O O . GLU A 1 87 ? -13.842 -8.113 14.150 1.00 89.62 87 GLU A O 1
ATOM 704 N N . LEU A 1 88 ? -14.887 -8.613 12.229 1.00 90.38 88 LEU A N 1
ATOM 705 C CA . LEU A 1 88 ? -13.708 -9.192 11.585 1.00 90.38 88 LEU A CA 1
ATOM 706 C C . LEU A 1 88 ? -12.770 -8.127 11.010 1.00 90.38 88 LEU A C 1
ATOM 708 O O . LEU A 1 88 ? -11.561 -8.215 11.204 1.00 90.38 88 LEU A O 1
ATOM 712 N N . VAL A 1 89 ? -13.292 -7.132 10.289 1.00 88.12 89 VAL A N 1
ATOM 713 C CA . VAL A 1 89 ? -12.436 -6.129 9.622 1.00 88.12 89 VAL A CA 1
ATOM 714 C C . VAL A 1 89 ? -11.850 -5.102 10.593 1.00 88.12 89 VAL A C 1
ATOM 716 O O . VAL A 1 89 ? -10.820 -4.505 10.290 1.00 88.12 89 VAL A O 1
ATOM 719 N N . SER A 1 90 ? -12.478 -4.898 11.754 1.00 87.25 90 SER A N 1
ATOM 720 C CA . SER A 1 90 ? -11.973 -3.989 12.793 1.00 87.25 90 SER A CA 1
ATOM 721 C C . SER A 1 90 ? -10.952 -4.638 13.738 1.00 87.25 90 SER A C 1
ATOM 723 O O . SER A 1 90 ? -10.198 -3.921 14.403 1.00 87.25 90 SER A O 1
ATOM 725 N N . ASP A 1 91 ? -10.875 -5.973 13.780 1.00 89.88 91 ASP A N 1
ATOM 726 C CA . ASP A 1 91 ? -9.849 -6.694 14.534 1.00 89.88 91 ASP A CA 1
ATOM 727 C C . ASP A 1 91 ? -8.516 -6.701 13.768 1.00 89.88 91 ASP A C 1
ATOM 729 O O . ASP A 1 91 ? -8.307 -7.441 12.802 1.00 89.88 91 ASP A O 1
ATOM 733 N N . ILE A 1 92 ? -7.564 -5.905 14.263 1.00 91.12 92 ILE A N 1
ATOM 734 C CA . ILE A 1 92 ? -6.207 -5.762 13.708 1.00 91.12 92 ILE A CA 1
ATOM 735 C C . ILE A 1 92 ? -5.405 -7.071 13.668 1.00 91.12 92 ILE A C 1
ATOM 737 O O . ILE A 1 92 ? -4.365 -7.131 13.012 1.00 91.12 92 ILE A O 1
ATOM 741 N N . ASN A 1 93 ? -5.860 -8.123 14.355 1.00 93.44 93 ASN A N 1
ATOM 742 C CA . ASN A 1 93 ? -5.215 -9.432 14.369 1.00 93.44 93 ASN A CA 1
ATOM 743 C C . ASN A 1 93 ? -5.867 -10.448 13.424 1.00 93.44 93 ASN A C 1
ATOM 745 O O . ASN A 1 93 ? -5.354 -11.557 13.291 1.00 93.44 93 ASN A O 1
ATOM 749 N N . VAL A 1 94 ? -6.953 -10.121 12.716 1.00 93.56 94 VAL A N 1
ATOM 750 C CA . VAL A 1 94 ? -7.558 -11.081 11.773 1.00 93.56 94 VAL A CA 1
ATOM 751 C C . VAL A 1 94 ? -6.600 -11.445 10.641 1.00 93.56 94 VAL A C 1
ATOM 753 O O . VAL A 1 94 ? -6.491 -12.621 10.296 1.00 93.56 94 VAL A O 1
ATOM 756 N N . ALA A 1 95 ? -5.845 -10.478 10.114 1.00 89.88 95 ALA A N 1
ATOM 757 C CA . ALA A 1 95 ? -4.902 -10.721 9.023 1.00 89.88 95 ALA A CA 1
ATOM 758 C C . ALA A 1 95 ? -3.768 -11.698 9.395 1.00 89.88 95 ALA A C 1
ATOM 760 O O . ALA A 1 95 ? -3.277 -12.413 8.521 1.00 89.88 95 ALA A O 1
ATOM 761 N N . SER A 1 96 ? -3.374 -11.793 10.674 1.00 94.19 96 SER A N 1
ATOM 762 C CA . SER A 1 96 ? -2.297 -12.707 11.093 1.00 94.19 96 SER A CA 1
ATOM 763 C C . SER A 1 96 ? -2.706 -14.178 11.042 1.00 94.19 96 SER A C 1
ATOM 765 O O . SER A 1 96 ? -1.853 -15.054 10.949 1.00 94.19 96 SER A O 1
ATOM 767 N N . LYS A 1 97 ? -4.013 -14.475 11.013 1.00 93.25 97 LYS A N 1
ATOM 768 C CA . LYS A 1 97 ? -4.528 -15.843 10.829 1.00 93.25 97 LYS A CA 1
ATOM 769 C C . LYS A 1 97 ? -4.250 -16.398 9.428 1.00 93.25 97 LYS A C 1
ATOM 771 O O . LYS A 1 97 ? -4.348 -17.606 9.231 1.00 93.25 97 LYS A O 1
ATOM 776 N N . PHE A 1 98 ? -3.941 -15.526 8.469 1.00 91.44 98 PHE A N 1
ATOM 777 C CA . PHE A 1 98 ? -3.780 -15.863 7.053 1.00 91.44 98 PHE A CA 1
ATOM 778 C C . PHE A 1 98 ? -2.413 -15.450 6.488 1.00 91.44 98 PHE A C 1
ATOM 780 O O . PHE A 1 98 ? -2.207 -15.538 5.280 1.00 91.44 98 PHE A O 1
ATOM 787 N N . SER A 1 99 ? -1.495 -14.967 7.330 1.00 91.06 99 SER A N 1
ATOM 788 C CA . SER A 1 99 ? -0.196 -14.450 6.903 1.00 91.06 99 SER A CA 1
ATOM 789 C C . SER A 1 99 ? 0.946 -15.264 7.498 1.00 91.06 99 SER A C 1
ATOM 791 O O . SER A 1 99 ? 1.000 -15.465 8.706 1.00 91.06 99 SER A O 1
ATOM 793 N N . ASP A 1 100 ? 1.901 -15.654 6.654 1.00 90.81 100 ASP A N 1
ATOM 794 C CA . ASP A 1 100 ? 3.183 -16.215 7.101 1.00 90.81 100 ASP A CA 1
ATOM 795 C C . ASP A 1 100 ? 4.174 -15.121 7.541 1.00 90.81 100 ASP A C 1
ATOM 797 O O . ASP A 1 100 ? 5.228 -15.428 8.096 1.00 90.81 100 ASP A O 1
ATOM 801 N N . GLU A 1 101 ? 3.855 -13.848 7.264 1.00 94.81 101 GLU A N 1
ATOM 802 C CA . GLU A 1 101 ? 4.723 -12.704 7.548 1.00 94.81 101 GLU A CA 1
ATOM 803 C C . GLU A 1 101 ? 4.230 -11.865 8.728 1.00 94.81 101 GLU A C 1
ATOM 805 O O . GLU A 1 101 ? 4.999 -11.536 9.629 1.00 94.81 101 GLU A O 1
ATOM 810 N N . PHE A 1 102 ? 2.944 -11.530 8.759 1.00 96.00 102 PHE A N 1
ATOM 811 C CA . PHE A 1 102 ? 2.360 -10.720 9.819 1.00 96.00 102 PHE A CA 1
ATOM 812 C C . PHE A 1 102 ? 1.938 -11.592 11.004 1.00 96.00 102 PHE A C 1
ATOM 814 O O . PHE A 1 102 ? 1.002 -12.381 10.911 1.00 96.00 102 PHE A O 1
ATOM 821 N N . LEU A 1 103 ? 2.591 -11.404 12.152 1.00 96.50 103 LEU A N 1
ATOM 822 C CA . LEU A 1 103 ? 2.362 -12.199 13.364 1.00 96.50 103 LEU A CA 1
ATOM 823 C C . LEU A 1 103 ? 1.258 -11.625 14.267 1.00 96.50 103 LEU A C 1
ATOM 825 O O . LEU A 1 103 ? 0.882 -12.244 15.263 1.00 96.50 103 LEU A O 1
ATOM 829 N N . GLY A 1 104 ? 0.756 -10.430 13.954 1.00 95.56 104 GLY A N 1
ATOM 830 C CA . GLY A 1 104 ? -0.257 -9.718 14.732 1.00 95.56 104 GLY A CA 1
ATOM 831 C C . GLY A 1 104 ? 0.241 -8.393 15.303 1.00 95.56 104 GLY A C 1
ATOM 832 O O . GLY A 1 104 ? 1.419 -8.038 15.204 1.00 95.56 104 GLY A O 1
ATOM 833 N N . ALA A 1 105 ? -0.667 -7.662 15.935 1.00 94.75 105 ALA A N 1
ATOM 834 C CA . ALA A 1 105 ? -0.452 -6.308 16.414 1.00 94.75 105 ALA A CA 1
ATOM 835 C C . ALA A 1 105 ? -1.115 -6.060 17.773 1.00 94.75 105 ALA A C 1
ATOM 837 O O . ALA A 1 105 ? -2.119 -6.684 18.120 1.00 94.75 105 ALA A O 1
ATOM 838 N N . ASN A 1 106 ? -0.556 -5.110 18.521 1.00 93.19 106 ASN A N 1
ATOM 839 C CA . ASN A 1 106 ? -1.137 -4.608 19.762 1.00 93.19 106 ASN A CA 1
ATOM 840 C C . ASN A 1 106 ? -1.354 -3.100 19.654 1.00 93.19 106 ASN A C 1
ATOM 842 O O . ASN A 1 106 ? -0.485 -2.381 19.155 1.00 93.19 106 ASN A O 1
ATOM 846 N N . TRP A 1 107 ? -2.492 -2.624 20.147 1.00 92.31 107 TRP A N 1
ATOM 847 C CA . TRP A 1 107 ? -2.752 -1.196 20.285 1.00 92.31 107 TRP A CA 1
ATOM 848 C C . TRP A 1 107 ? -1.823 -0.569 21.325 1.00 92.31 107 TRP A C 1
ATOM 850 O O . TRP A 1 107 ? -1.555 -1.169 22.367 1.00 92.31 107 TRP A O 1
ATOM 860 N N . SER A 1 108 ? -1.343 0.641 21.043 1.00 87.25 108 SER A N 1
ATOM 861 C CA . SER A 1 108 ? -0.410 1.347 21.925 1.00 87.25 108 SER A CA 1
ATOM 862 C C . SER A 1 108 ? -1.110 2.009 23.122 1.00 87.25 108 SER A C 1
ATOM 864 O O . SER A 1 108 ? -0.544 2.028 24.209 1.00 87.25 108 SER A O 1
ATOM 866 N N . ASP A 1 109 ? -2.343 2.505 22.942 1.00 72.88 109 ASP A N 1
ATOM 867 C CA . ASP A 1 109 ? -3.068 3.354 23.910 1.00 72.88 109 ASP A CA 1
ATOM 868 C C . ASP A 1 109 ? -4.457 2.784 24.291 1.00 72.88 109 ASP A C 1
ATOM 870 O O . 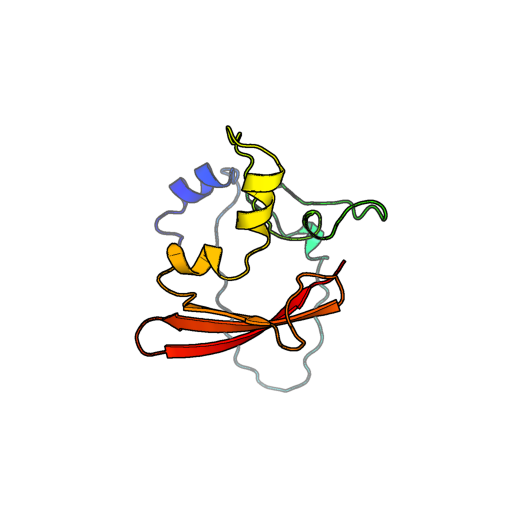ASP A 1 109 ? -5.473 3.477 24.248 1.00 72.88 109 ASP A O 1
ATOM 874 N N . GLY A 1 110 ? -4.520 1.504 24.672 1.00 69.69 110 GLY A N 1
ATOM 875 C CA . GLY A 1 110 ? -5.772 0.816 25.035 1.00 69.69 110 GLY A CA 1
ATOM 876 C C . GLY A 1 110 ? -6.510 0.198 23.840 1.00 69.69 110 GLY A C 1
ATOM 877 O O . GLY A 1 110 ? -5.967 0.112 22.747 1.00 69.69 110 GLY A O 1
ATOM 878 N N . GLU A 1 111 ? -7.741 -0.281 24.034 1.00 70.50 111 GLU A N 1
ATOM 879 C CA . GLU A 1 111 ? -8.508 -0.982 22.991 1.00 70.50 111 GLU A CA 1
ATOM 880 C C . GLU A 1 111 ? -9.406 -0.017 22.202 1.00 70.50 111 GLU A C 1
ATOM 882 O O . GLU A 1 111 ? -10.529 0.265 22.621 1.00 70.50 111 GLU A O 1
ATOM 887 N N . SER A 1 112 ? -8.954 0.501 21.050 1.00 67.50 112 SER A N 1
ATOM 888 C CA . SER A 1 112 ? -9.907 0.993 20.039 1.00 67.50 112 SER A CA 1
ATOM 889 C C . SER A 1 112 ? -9.296 1.380 18.687 1.00 67.50 112 SER A C 1
ATOM 891 O O . SER A 1 112 ? -8.359 2.187 18.657 1.00 67.50 112 SER A O 1
ATOM 893 N N . PRO A 1 113 ? -9.901 0.944 17.561 1.00 76.81 113 PRO A N 1
ATOM 894 C CA . PRO A 1 113 ? -9.623 1.483 16.235 1.00 76.81 113 PRO A CA 1
ATOM 895 C C . PRO A 1 113 ? -10.377 2.802 16.017 1.00 76.81 113 PRO A C 1
ATOM 897 O O . PRO A 1 113 ? -11.269 2.893 15.177 1.00 76.81 113 PRO A O 1
ATOM 900 N N . VAL A 1 114 ? -10.039 3.840 16.782 1.00 82.56 114 VAL A N 1
ATOM 901 C CA . VAL A 1 114 ? -10.514 5.203 16.506 1.00 82.56 114 VAL A CA 1
ATOM 902 C C . VAL A 1 114 ? -9.457 5.978 15.728 1.00 82.56 114 VAL A C 1
ATOM 904 O O . VAL A 1 114 ? -8.261 5.699 15.818 1.00 82.56 114 VAL A O 1
ATOM 907 N N . THR A 1 115 ? -9.883 6.971 14.948 1.00 84.12 115 THR A N 1
ATOM 908 C CA . THR A 1 115 ? -8.956 7.906 14.302 1.00 84.12 115 THR A CA 1
ATOM 909 C C . THR A 1 115 ? -8.026 8.528 15.342 1.00 84.12 115 THR A C 1
ATOM 911 O O . THR A 1 115 ? -8.472 9.000 16.385 1.00 84.12 115 THR A O 1
ATOM 914 N N . GLY A 1 116 ? -6.727 8.541 15.048 1.00 83.88 116 GLY A N 1
ATOM 915 C CA . GLY A 1 116 ? -5.680 8.999 15.959 1.00 83.88 116 GLY A CA 1
ATOM 916 C C . GLY A 1 116 ? -5.032 7.880 16.776 1.00 83.88 116 GLY A C 1
ATOM 917 O O . GLY A 1 116 ? -3.931 8.089 17.283 1.00 83.88 116 GLY A O 1
ATOM 918 N N . SER A 1 117 ? -5.641 6.692 16.852 1.00 87.44 117 SER A N 1
ATOM 919 C CA . SER A 1 117 ? -5.028 5.533 17.503 1.00 87.44 117 SER A CA 1
ATOM 920 C C . SER A 1 117 ? -3.769 5.065 16.775 1.00 87.44 117 SER A C 1
ATOM 922 O O . SER A 1 117 ? -3.622 5.205 15.554 1.00 87.44 117 SER A O 1
ATOM 924 N N . THR A 1 118 ? -2.875 4.436 17.534 1.00 91.19 118 THR A N 1
ATOM 925 C CA . THR A 1 118 ? -1.675 3.787 17.003 1.00 91.19 118 THR A CA 1
ATOM 926 C C . THR A 1 118 ? -1.583 2.348 17.478 1.00 91.19 118 THR A C 1
ATOM 928 O O . THR A 1 118 ? -2.054 2.008 18.565 1.00 91.19 118 THR A O 1
ATOM 931 N N . PHE A 1 119 ? -0.971 1.498 16.662 1.00 92.44 119 PHE A N 1
ATOM 932 C CA . PHE A 1 119 ? -0.679 0.116 17.024 1.00 92.44 119 PHE A CA 1
ATOM 933 C C . PHE A 1 119 ? 0.708 -0.282 16.534 1.00 92.44 119 PHE A C 1
ATOM 935 O O . PHE A 1 119 ? 1.231 0.281 15.567 1.00 92.44 119 PHE A O 1
ATOM 942 N N . VAL A 1 120 ? 1.302 -1.266 17.201 1.00 95.19 120 VAL A N 1
ATOM 943 C CA . VAL A 1 120 ? 2.589 -1.849 16.822 1.00 95.19 120 VAL A CA 1
ATOM 944 C C . VAL A 1 120 ? 2.345 -3.245 16.266 1.00 95.19 120 VAL A C 1
ATOM 946 O O . VAL A 1 120 ? 1.911 -4.148 16.985 1.00 95.19 120 VAL A O 1
ATOM 949 N N . GLY A 1 121 ? 2.602 -3.407 14.969 1.00 95.50 121 GLY A N 1
ATOM 950 C CA . GLY A 1 121 ? 2.557 -4.687 14.269 1.00 95.50 121 GLY A CA 1
ATOM 951 C C . GLY A 1 121 ? 3.897 -5.407 14.331 1.00 95.50 121 GLY A C 1
ATOM 952 O O . GLY A 1 121 ? 4.946 -4.785 14.171 1.00 95.50 121 GLY A O 1
ATOM 953 N N . ARG A 1 122 ? 3.858 -6.722 14.540 1.00 97.50 122 ARG A N 1
ATOM 954 C CA . ARG A 1 122 ? 5.027 -7.606 14.583 1.00 97.50 122 ARG A CA 1
ATOM 955 C C . ARG A 1 122 ? 5.041 -8.466 13.330 1.00 97.50 122 ARG A C 1
ATOM 957 O O . ARG A 1 122 ? 4.020 -9.054 12.975 1.00 97.50 122 ARG A O 1
ATOM 964 N N . ASN A 1 123 ? 6.194 -8.558 12.682 1.00 96.81 123 ASN A N 1
ATOM 965 C CA . ASN A 1 123 ? 6.348 -9.277 11.425 1.00 96.81 123 ASN A CA 1
ATOM 966 C C . ASN A 1 123 ? 7.603 -10.155 11.439 1.00 96.81 123 ASN A C 1
ATOM 968 O O . ASN A 1 123 ? 8.587 -9.850 12.125 1.00 96.81 123 ASN A O 1
ATOM 972 N N . GLN A 1 124 ? 7.575 -11.225 10.651 1.00 95.88 124 GLN A N 1
ATOM 973 C CA . GLN A 1 124 ? 8.692 -12.135 10.455 1.00 95.88 124 GLN A CA 1
ATOM 974 C C . GLN A 1 124 ? 8.788 -12.585 8.999 1.00 95.88 124 GLN A C 1
ATOM 976 O O . GLN A 1 124 ? 7.795 -12.919 8.379 1.00 95.88 124 GLN A O 1
ATOM 981 N N . ARG A 1 125 ? 10.000 -12.708 8.455 1.00 94.25 125 ARG A N 1
ATOM 982 C CA . ARG A 1 125 ? 10.210 -13.381 7.166 1.00 94.25 125 ARG A CA 1
ATOM 983 C C . ARG A 1 125 ? 11.521 -14.150 7.169 1.00 94.25 125 ARG A C 1
ATOM 985 O O . ARG A 1 125 ? 12.600 -13.552 7.175 1.00 94.25 125 ARG A O 1
ATOM 992 N N . GLY A 1 126 ? 11.427 -15.480 7.152 1.00 92.31 126 GLY A N 1
ATOM 993 C CA . GLY A 1 126 ? 12.576 -16.345 7.427 1.00 92.31 126 GLY A CA 1
ATOM 994 C C . GLY A 1 126 ? 13.145 -16.025 8.811 1.00 92.31 126 GLY A C 1
ATOM 995 O O . 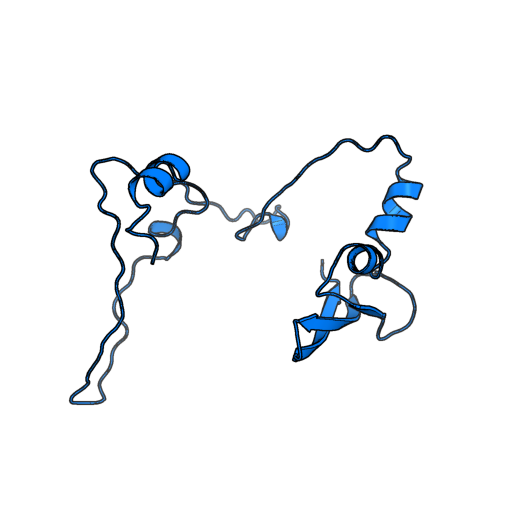GLY A 1 126 ? 12.397 -15.988 9.785 1.00 92.31 126 GLY A O 1
ATOM 996 N N . ASP A 1 127 ? 14.436 -15.706 8.874 1.00 94.00 127 ASP A N 1
ATOM 997 C CA . ASP A 1 127 ? 15.131 -15.371 10.127 1.00 94.00 127 ASP A CA 1
ATOM 998 C C . ASP A 1 127 ? 15.028 -13.884 10.518 1.00 94.00 127 ASP A C 1
ATOM 1000 O O . ASP A 1 127 ? 15.628 -13.448 11.502 1.00 94.00 127 ASP A O 1
ATOM 1004 N N . ARG A 1 128 ? 14.323 -13.062 9.730 1.00 93.69 128 ARG A N 1
ATOM 1005 C CA . ARG A 1 128 ? 14.182 -11.622 9.994 1.00 93.69 128 ARG A CA 1
ATOM 1006 C C . ARG A 1 128 ? 12.939 -11.350 10.820 1.00 93.69 128 ARG A C 1
ATOM 1008 O O . ARG A 1 128 ? 11.867 -11.813 10.453 1.00 93.69 128 ARG A O 1
ATOM 1015 N N . TYR A 1 129 ? 13.089 -10.516 11.842 1.00 96.94 129 TYR A N 1
ATOM 1016 C CA . TYR A 1 129 ? 12.020 -10.059 12.724 1.00 96.94 129 TYR A CA 1
ATOM 1017 C C . TYR A 1 129 ? 12.039 -8.538 12.810 1.00 96.94 129 TYR A C 1
ATOM 1019 O O . TYR A 1 129 ? 13.117 -7.945 12.924 1.00 96.94 129 TYR A O 1
ATOM 1027 N N . TRP A 1 130 ? 10.869 -7.907 12.753 1.00 97.12 130 TRP A N 1
ATOM 1028 C CA . TRP A 1 130 ? 10.751 -6.462 12.931 1.00 97.12 130 TRP A CA 1
ATOM 1029 C C . TRP A 1 130 ? 9.380 -6.057 13.461 1.00 97.12 130 TRP A C 1
ATOM 1031 O O . TRP A 1 130 ? 8.396 -6.793 13.365 1.00 97.12 130 TRP A O 1
ATOM 1041 N N . GLU A 1 131 ? 9.333 -4.840 13.991 1.00 97.25 131 GLU A N 1
ATOM 1042 C CA . GLU A 1 131 ? 8.108 -4.180 14.416 1.00 97.25 131 GLU A CA 1
ATOM 1043 C C . GLU A 1 131 ? 7.864 -2.931 13.569 1.00 97.25 131 GLU A C 1
ATOM 1045 O O . GLU A 1 131 ? 8.790 -2.327 13.020 1.00 97.25 131 GLU A O 1
ATOM 1050 N N . THR A 1 132 ? 6.602 -2.554 13.408 1.00 94.69 132 THR A N 1
ATOM 1051 C CA . THR A 1 132 ? 6.206 -1.351 12.672 1.00 94.69 132 THR A CA 1
ATOM 1052 C C . THR A 1 132 ? 5.076 -0.659 13.406 1.00 94.69 132 THR A C 1
ATOM 1054 O O . THR A 1 132 ? 4.060 -1.275 13.718 1.00 94.69 132 THR A O 1
ATOM 1057 N N . THR A 1 133 ? 5.255 0.632 13.669 1.00 93.06 133 THR A N 1
ATOM 1058 C CA . THR A 1 133 ? 4.200 1.482 14.216 1.00 93.06 133 THR A CA 1
ATOM 1059 C C . THR A 1 133 ? 3.317 1.990 13.085 1.00 93.06 133 THR A C 1
ATOM 1061 O O . THR A 1 133 ? 3.797 2.617 12.138 1.00 93.06 133 THR A O 1
ATOM 1064 N N . SER A 1 134 ? 2.021 1.737 13.208 1.00 88.56 134 SER A N 1
ATOM 1065 C CA . SER A 1 134 ? 0.989 2.182 12.277 1.00 88.56 134 SER A CA 1
ATOM 1066 C C . SER A 1 134 ? 0.027 3.148 12.964 1.00 88.56 134 SER A C 1
ATOM 1068 O O . SER A 1 134 ? -0.138 3.132 14.185 1.00 88.56 134 SER A O 1
ATOM 1070 N N . TYR A 1 135 ? -0.601 4.005 12.161 1.00 87.50 135 TYR A N 1
ATOM 1071 C CA . TYR A 1 135 ? -1.441 5.109 12.617 1.00 87.50 135 TYR A CA 1
ATOM 1072 C C . TYR A 1 135 ? -2.787 5.040 11.900 1.00 87.50 135 TYR A C 1
ATOM 1074 O O . TYR A 1 135 ? -2.814 4.982 10.670 1.00 87.50 135 TYR A O 1
ATOM 1082 N N . VAL A 1 136 ? -3.888 5.098 12.646 1.00 84.25 136 VAL A N 1
ATOM 1083 C CA . VAL A 1 136 ? -5.232 5.220 12.070 1.00 84.25 136 VAL A CA 1
ATOM 1084 C C . VAL A 1 136 ? -5.475 6.696 11.760 1.00 84.25 136 VAL A C 1
ATOM 1086 O O . VAL A 1 136 ? -5.592 7.515 12.672 1.00 84.25 136 VAL A O 1
ATOM 1089 N N . LYS A 1 137 ? -5.516 7.057 10.478 1.00 76.44 137 LYS A N 1
ATOM 1090 C CA . LYS A 1 137 ? -5.736 8.434 10.011 1.00 76.44 137 LYS A CA 1
ATOM 1091 C C . LYS A 1 137 ? -7.001 8.500 9.154 1.00 76.44 137 LYS A C 1
ATOM 1093 O O . LYS A 1 137 ? -7.316 7.530 8.474 1.00 76.44 137 LYS A O 1
ATOM 1098 N N . THR A 1 138 ? -7.708 9.623 9.236 1.00 60.00 138 THR A N 1
ATOM 1099 C CA . THR A 1 138 ? -8.761 10.041 8.291 1.00 60.00 138 THR A CA 1
ATOM 1100 C C . THR A 1 138 ? -8.167 10.498 6.974 1.00 60.00 138 THR A C 1
ATOM 1102 O O . THR A 1 138 ? -7.084 11.129 7.036 1.00 60.00 138 THR A O 1
#

Radius of gyration: 22.05 Å; chains: 1; bounding box: 60×37×57 Å

pLDDT: mean 80.8, std 16.05, range [38.75, 97.5]

Foldseek 3Di:
DCVVVVVVVCVQQVPDPVDDDDDDDDDDDDPDDPDDDDDDDPCQVVDAARHPPHGDDDDDPPDDPCVPDNHDDDDDDDPDDPVVVCVQVQQQANVCVPDPWWVGKDWPPDDDLDAQTKIKTWTDDVPDTDIDIDGRHD

Sequence (138 aa):
MHLGKSDDIAQLLGIPEEITQIVLLPVAWTKGDEFQLASRRPVSEITWVDNWGYTKQYQDEHLSLLEQMPGVTVEVDIQASDHQVWELVSDINVASKFSDEFLGANWSDGESPVTGSTFVGRNQRGDRYWETTSYVKT